Protein AF-A0A532EJ01-F1 (afdb_monomer)

Sequence (140 aa):
IESYNAGSRNIDELFKELLALSRGLNDEQERHVRERLSEEELVVFDILTRPAPELAPEERAEVKKVAKELLGKLKQLLVLEWRQKATARSQVKLAIEELLDQGLPRSYTPDLYKEKCSAVFEHFYESYGDRGASIYPTMS

Structure (mmCIF, N/CA/C/O backbone):
data_AF-A0A532EJ01-F1
#
_entry.id   AF-A0A532EJ01-F1
#
loop_
_atom_site.group_PDB
_atom_site.id
_atom_site.type_symbol
_atom_site.label_atom_id
_atom_site.label_alt_id
_atom_site.label_comp_id
_atom_site.label_asym_id
_atom_site.label_entity_id
_atom_site.label_seq_id
_atom_site.pdbx_PDB_ins_code
_atom_site.Cartn_x
_atom_site.Cartn_y
_atom_site.Cartn_z
_atom_site.occupancy
_atom_site.B_iso_or_equiv
_atom_site.auth_seq_id
_atom_site.auth_comp_id
_atom_site.auth_asym_id
_atom_site.auth_atom_id
_atom_site.pdbx_PDB_model_num
ATOM 1 N N . ILE A 1 1 ? 19.409 20.665 26.184 1.00 44.91 1 ILE A N 1
ATOM 2 C CA . ILE A 1 1 ? 18.603 20.314 24.989 1.00 44.91 1 ILE A CA 1
ATOM 3 C C . ILE A 1 1 ? 19.578 19.761 23.959 1.00 44.91 1 ILE A C 1
ATOM 5 O O . ILE A 1 1 ? 20.024 20.499 23.102 1.00 44.91 1 ILE A O 1
ATOM 9 N N . GLU A 1 2 ? 20.008 18.508 24.112 1.00 48.38 2 GLU A N 1
ATOM 10 C CA . GLU A 1 2 ? 21.038 17.918 23.223 1.00 48.38 2 GLU A CA 1
ATOM 11 C C . GLU A 1 2 ? 20.878 16.399 23.039 1.00 48.38 2 GLU A C 1
ATOM 13 O O . GLU A 1 2 ? 21.287 15.854 22.024 1.00 48.38 2 GLU A O 1
ATOM 18 N N . SER A 1 3 ? 20.175 15.713 23.947 1.00 40.53 3 SER A N 1
ATOM 19 C CA . SER A 1 3 ? 19.994 14.254 23.894 1.00 40.53 3 SER A CA 1
ATOM 20 C C . SER A 1 3 ? 18.856 13.762 22.981 1.00 40.53 3 SER A C 1
ATOM 22 O O . SER A 1 3 ? 18.739 12.558 22.778 1.00 40.53 3 SER A O 1
ATOM 24 N N . TYR A 1 4 ? 18.005 14.643 22.439 1.00 42.53 4 TYR A N 1
ATOM 25 C CA . TYR A 1 4 ? 16.828 14.224 21.653 1.00 42.53 4 TYR A CA 1
ATOM 26 C C . TYR A 1 4 ? 17.104 14.117 20.139 1.00 42.53 4 TYR A C 1
ATOM 28 O O . TYR A 1 4 ? 16.406 13.401 19.436 1.00 42.53 4 TYR A O 1
ATOM 36 N N . ASN A 1 5 ? 18.173 14.752 19.636 1.00 43.09 5 ASN A N 1
ATOM 37 C CA . ASN A 1 5 ? 18.537 14.738 18.208 1.00 43.09 5 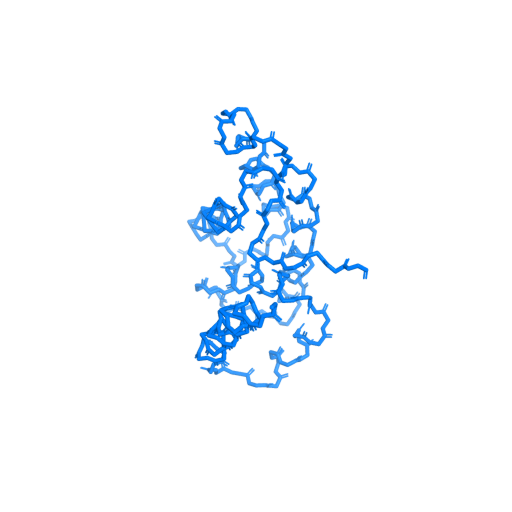ASN A CA 1
ATOM 38 C C . ASN A 1 5 ? 19.461 13.575 17.795 1.00 43.09 5 ASN A C 1
ATOM 40 O O . ASN A 1 5 ? 19.740 13.415 16.609 1.00 43.09 5 ASN A O 1
ATOM 44 N N . ALA A 1 6 ? 19.970 12.791 18.750 1.00 45.94 6 ALA A N 1
ATOM 45 C CA . ALA A 1 6 ? 20.890 11.683 18.475 1.00 45.94 6 ALA A CA 1
ATOM 46 C C . ALA A 1 6 ? 20.166 10.342 18.243 1.00 45.94 6 ALA A C 1
ATOM 48 O O . ALA A 1 6 ? 20.672 9.496 17.513 1.00 45.94 6 ALA A O 1
ATOM 49 N N . GLY A 1 7 ? 18.975 10.160 18.827 1.00 43.06 7 GLY A N 1
ATOM 50 C CA . GLY A 1 7 ? 18.198 8.921 18.702 1.00 43.06 7 GLY A CA 1
ATOM 51 C C . GLY A 1 7 ? 17.408 8.805 17.394 1.00 43.06 7 GLY A C 1
ATOM 52 O O . GLY A 1 7 ? 17.347 7.724 16.821 1.00 43.06 7 GLY A O 1
ATOM 53 N N . SER A 1 8 ? 16.845 9.909 16.887 1.00 45.62 8 SER A N 1
ATOM 54 C CA . SER A 1 8 ? 16.062 9.912 15.638 1.00 45.62 8 SER A CA 1
ATOM 55 C C . SER A 1 8 ? 16.933 9.782 14.388 1.00 45.62 8 SER A C 1
ATOM 57 O O . SER A 1 8 ? 16.593 9.030 13.482 1.00 45.62 8 SER A O 1
ATOM 59 N N . ARG A 1 9 ? 18.104 10.436 14.372 1.00 44.28 9 ARG A N 1
ATOM 60 C CA . ARG A 1 9 ? 19.070 10.341 13.263 1.00 44.28 9 ARG A CA 1
ATOM 61 C C . ARG A 1 9 ? 19.515 8.904 12.980 1.00 44.28 9 ARG A C 1
ATOM 63 O O . ARG A 1 9 ? 19.707 8.555 11.824 1.00 44.28 9 ARG A O 1
ATOM 70 N N . ASN A 1 10 ? 19.634 8.082 14.022 1.00 58.81 10 ASN A N 1
ATOM 71 C CA . ASN A 1 10 ? 20.089 6.699 13.903 1.00 58.81 10 ASN A CA 1
ATOM 72 C C . ASN A 1 10 ? 19.026 5.783 13.270 1.00 58.81 10 ASN A C 1
ATOM 74 O O . ASN A 1 10 ? 19.364 4.908 12.483 1.00 58.81 10 ASN A O 1
ATOM 78 N N . ILE A 1 11 ? 17.741 6.013 13.559 1.00 55.62 11 ILE A N 1
ATOM 79 C CA . ILE A 1 11 ? 16.644 5.194 13.019 1.00 55.62 11 ILE A CA 1
ATOM 80 C C . ILE A 1 11 ? 16.422 5.490 11.533 1.00 55.62 11 ILE A C 1
ATOM 82 O O . ILE A 1 11 ? 16.256 4.556 10.752 1.00 55.62 11 ILE A O 1
ATOM 86 N N . ASP A 1 12 ? 16.486 6.761 11.127 1.00 50.69 12 ASP A N 1
ATOM 87 C CA . ASP A 1 12 ? 16.352 7.145 9.716 1.00 50.69 12 ASP A CA 1
ATOM 88 C C . ASP A 1 12 ? 17.520 6.619 8.866 1.00 50.69 12 ASP A C 1
ATOM 90 O O . ASP A 1 12 ? 17.321 6.175 7.734 1.00 50.69 12 ASP A O 1
ATOM 94 N N . GLU A 1 13 ? 18.747 6.648 9.398 1.00 56.03 13 GLU A N 1
ATOM 95 C CA . GLU A 1 13 ? 19.918 6.063 8.733 1.00 56.03 13 GLU A CA 1
ATOM 96 C C . GLU A 1 13 ? 19.823 4.537 8.664 1.00 56.03 13 GLU A C 1
ATOM 98 O O . GLU A 1 13 ? 20.007 3.972 7.588 1.00 56.03 13 GLU A O 1
ATOM 103 N N . LEU A 1 14 ? 19.423 3.875 9.752 1.00 59.94 14 LEU A N 1
ATOM 104 C CA . LEU A 1 14 ? 19.232 2.426 9.778 1.00 59.94 14 LEU A CA 1
ATOM 105 C C . LEU A 1 14 ? 18.133 1.976 8.804 1.00 59.94 14 LEU A C 1
ATOM 107 O O . LEU A 1 14 ? 18.293 0.979 8.101 1.00 59.94 14 LEU A O 1
ATOM 111 N N . PHE A 1 15 ? 17.033 2.727 8.707 1.00 58.03 15 PHE A N 1
ATOM 112 C CA . PHE A 1 15 ? 15.971 2.468 7.736 1.00 58.03 15 PHE A CA 1
ATOM 113 C C . PHE A 1 15 ? 16.470 2.648 6.297 1.00 58.03 15 PHE A C 1
ATOM 115 O O . PHE A 1 15 ? 16.183 1.818 5.433 1.00 58.03 15 PHE A O 1
ATOM 122 N N . LYS A 1 16 ? 17.279 3.683 6.035 1.00 59.25 16 LYS A N 1
ATOM 123 C CA . LYS A 1 16 ? 17.907 3.908 4.723 1.00 59.25 16 LYS A CA 1
ATOM 124 C C . LYS A 1 16 ? 18.904 2.818 4.354 1.00 59.25 16 LYS A C 1
ATOM 126 O O . LYS A 1 16 ? 18.943 2.439 3.184 1.00 59.25 16 LYS A O 1
ATOM 131 N N . GLU A 1 17 ? 19.673 2.309 5.310 1.00 57.41 17 GLU A N 1
ATOM 132 C CA . GLU A 1 17 ? 20.618 1.206 5.118 1.00 57.41 17 GLU A CA 1
ATOM 133 C C . GLU A 1 17 ? 19.899 -0.126 4.873 1.00 57.41 17 GLU A C 1
ATOM 135 O O . GLU A 1 17 ? 20.251 -0.849 3.942 1.00 57.41 17 GLU A O 1
ATOM 140 N N . LEU A 1 18 ? 18.830 -0.413 5.622 1.00 56.00 18 LEU A N 1
ATOM 141 C CA . LEU A 1 18 ? 17.960 -1.569 5.384 1.00 56.00 18 LEU A CA 1
ATOM 142 C C . LEU A 1 18 ? 17.302 -1.499 4.001 1.00 56.00 18 LEU A C 1
ATOM 144 O O . LEU A 1 18 ? 17.294 -2.491 3.266 1.00 56.00 18 LEU A O 1
ATOM 148 N N . LEU A 1 19 ? 16.822 -0.316 3.599 1.00 53.66 19 LEU A N 1
ATOM 149 C CA . LEU A 1 19 ? 16.348 -0.103 2.235 1.00 53.66 19 LEU A CA 1
ATOM 150 C C . LEU A 1 19 ? 17.482 -0.315 1.225 1.00 53.66 19 LEU A C 1
ATOM 152 O O . LEU A 1 19 ? 17.277 -1.022 0.246 1.00 53.66 19 LEU A O 1
ATOM 156 N N . ALA A 1 20 ? 18.667 0.274 1.432 1.00 55.47 20 ALA A N 1
ATOM 157 C CA . ALA A 1 20 ? 19.840 0.138 0.555 1.00 55.47 20 ALA A CA 1
ATOM 158 C C . ALA A 1 20 ? 20.239 -1.324 0.324 1.00 55.47 20 ALA A C 1
ATOM 160 O O . ALA A 1 20 ? 20.514 -1.700 -0.813 1.00 55.47 20 ALA A O 1
ATOM 161 N N . LEU A 1 21 ? 20.190 -2.151 1.366 1.00 51.69 21 LEU A N 1
ATOM 162 C CA . LEU A 1 21 ? 20.499 -3.575 1.287 1.00 51.69 21 LEU A CA 1
ATOM 163 C C . LEU A 1 21 ? 19.441 -4.359 0.491 1.00 51.69 21 LEU A C 1
ATOM 165 O O . LEU A 1 21 ? 19.785 -5.232 -0.299 1.00 51.69 21 LEU A O 1
ATOM 169 N N . SER A 1 22 ? 18.162 -3.998 0.631 1.00 50.88 22 SER A N 1
ATOM 170 C CA . SER A 1 22 ? 17.058 -4.561 -0.164 1.00 50.88 22 SER A CA 1
ATOM 171 C C . SER A 1 22 ? 17.096 -4.117 -1.641 1.00 50.88 22 SER A C 1
ATOM 173 O O . SER A 1 22 ? 16.521 -4.766 -2.511 1.00 50.88 22 SER A O 1
ATOM 175 N N . ARG A 1 23 ? 17.777 -3.009 -1.962 1.00 54.91 23 ARG A N 1
ATOM 176 C CA . ARG A 1 23 ? 17.864 -2.400 -3.308 1.00 54.91 23 ARG A CA 1
ATOM 177 C C . ARG A 1 23 ? 18.938 -3.019 -4.222 1.00 54.91 23 ARG A C 1
ATOM 179 O O . ARG A 1 23 ? 19.101 -2.563 -5.349 1.00 54.91 23 ARG A O 1
ATOM 186 N N . GLY A 1 24 ? 19.684 -4.026 -3.768 1.00 50.47 24 GLY A N 1
ATOM 187 C CA . GLY A 1 24 ? 20.719 -4.677 -4.572 1.00 50.47 24 GLY A CA 1
ATOM 188 C C . GLY A 1 24 ? 20.151 -5.697 -5.559 1.00 50.47 24 GLY A C 1
ATOM 189 O O . GLY A 1 24 ? 20.093 -6.868 -5.200 1.00 50.47 24 GLY A O 1
ATOM 190 N N . LEU A 1 25 ? 19.746 -5.241 -6.760 1.00 44.19 25 LEU A N 1
ATOM 191 C CA . LEU A 1 25 ? 19.839 -5.901 -8.090 1.00 44.19 25 LEU A CA 1
ATOM 192 C C . LEU A 1 25 ? 18.759 -5.382 -9.079 1.00 44.19 25 LEU A C 1
ATOM 194 O O . LEU A 1 25 ? 17.711 -6.006 -9.225 1.00 44.19 25 LEU A O 1
ATOM 198 N N . ASN A 1 26 ? 19.027 -4.247 -9.753 1.00 50.50 26 ASN A N 1
ATOM 199 C CA . ASN A 1 26 ? 18.704 -3.910 -11.168 1.00 50.50 26 ASN A CA 1
ATOM 200 C C . ASN A 1 26 ? 18.725 -2.379 -11.387 1.00 50.50 26 ASN A C 1
ATOM 202 O O . ASN A 1 26 ? 17.692 -1.711 -11.438 1.00 50.50 26 ASN A O 1
ATOM 206 N N . ASP A 1 27 ? 19.924 -1.812 -11.528 1.00 55.09 27 ASP A N 1
ATOM 207 C CA . ASP A 1 27 ? 20.167 -0.381 -11.296 1.00 55.09 27 ASP A CA 1
ATOM 208 C C . ASP A 1 27 ? 19.643 0.603 -12.358 1.00 55.09 27 ASP A C 1
ATOM 210 O O . ASP A 1 27 ? 19.427 1.769 -12.032 1.00 55.09 27 ASP A O 1
ATOM 214 N N . GLU A 1 28 ? 19.386 0.201 -13.604 1.00 50.06 28 GLU A N 1
ATOM 215 C CA . GLU A 1 28 ? 19.031 1.180 -14.652 1.00 50.06 28 GLU A CA 1
ATOM 216 C C . GLU A 1 28 ? 17.510 1.395 -14.775 1.00 50.06 28 GLU A C 1
ATOM 218 O O . GLU A 1 28 ? 17.016 2.524 -14.762 1.00 50.06 28 GLU A O 1
ATOM 223 N N . GLN A 1 29 ? 16.731 0.307 -14.804 1.00 50.81 29 GLN A N 1
ATOM 224 C CA . GLN A 1 29 ? 15.264 0.372 -14.871 1.00 50.81 29 GLN A CA 1
ATOM 225 C C . GLN A 1 29 ? 14.634 0.765 -13.527 1.00 50.81 29 GLN A C 1
ATOM 227 O O . GLN A 1 29 ? 13.582 1.408 -13.495 1.00 50.81 29 GLN A O 1
ATOM 232 N N . GLU A 1 30 ? 15.266 0.414 -12.404 1.00 57.47 30 GLU A N 1
ATOM 233 C CA . GLU A 1 30 ? 14.753 0.753 -11.077 1.00 57.47 30 GLU A CA 1
ATOM 234 C C . GLU A 1 30 ? 15.026 2.221 -10.711 1.00 57.47 30 GLU A C 1
ATOM 236 O O . GLU A 1 30 ? 14.181 2.867 -10.086 1.00 57.47 30 GLU A O 1
ATOM 241 N N . ARG A 1 31 ? 16.138 2.808 -11.181 1.00 61.09 31 ARG A N 1
ATOM 242 C CA . ARG A 1 31 ? 16.476 4.219 -10.931 1.00 61.09 31 ARG A CA 1
ATOM 243 C C . ARG A 1 31 ? 15.428 5.185 -11.501 1.00 61.09 31 ARG A C 1
ATOM 245 O O . ARG A 1 31 ? 14.949 6.046 -10.765 1.00 61.09 31 ARG A O 1
ATOM 252 N N . HIS A 1 32 ? 14.976 4.990 -12.742 1.00 60.44 32 HIS A N 1
ATOM 253 C CA . HIS A 1 32 ? 13.908 5.812 -13.339 1.00 60.44 32 HIS A CA 1
ATOM 254 C C . HIS A 1 32 ? 12.565 5.709 -12.598 1.00 60.44 32 HIS A C 1
ATOM 256 O O . HIS A 1 32 ? 11.785 6.667 -12.536 1.00 60.44 32 HIS A O 1
ATOM 262 N N . VAL A 1 33 ? 12.263 4.541 -12.022 1.00 60.28 33 VAL A N 1
ATOM 263 C CA . VAL A 1 33 ? 11.054 4.368 -11.211 1.00 60.28 33 VAL A CA 1
ATOM 264 C C . VAL A 1 33 ? 11.169 5.186 -9.923 1.00 60.28 33 VAL A C 1
ATOM 266 O O . VAL A 1 33 ? 10.228 5.915 -9.585 1.00 60.28 33 VAL A O 1
ATOM 269 N N . ARG A 1 34 ? 12.341 5.149 -9.284 1.00 62.22 34 ARG A N 1
ATOM 270 C CA . ARG A 1 34 ? 12.631 5.787 -7.994 1.00 62.22 34 ARG A CA 1
ATOM 271 C C . ARG A 1 34 ? 12.670 7.311 -8.038 1.00 62.22 34 ARG A C 1
ATOM 273 O O . ARG A 1 34 ? 12.204 7.937 -7.098 1.00 62.22 34 ARG A O 1
ATOM 280 N N . GLU A 1 35 ? 13.099 7.916 -9.143 1.00 65.31 35 GLU A N 1
ATOM 281 C CA . GLU A 1 35 ? 13.159 9.384 -9.290 1.00 65.31 35 GLU A CA 1
ATOM 282 C C . GLU A 1 35 ? 11.807 10.107 -9.154 1.00 65.31 35 GLU A C 1
ATOM 284 O O . GLU A 1 35 ? 11.776 11.317 -8.948 1.00 65.31 35 GLU A O 1
ATOM 289 N N . ARG A 1 36 ? 10.674 9.401 -9.287 1.00 76.00 36 ARG A N 1
ATOM 290 C CA . ARG A 1 36 ? 9.332 10.015 -9.237 1.00 76.00 36 ARG A CA 1
ATOM 291 C C . ARG A 1 36 ? 8.421 9.449 -8.151 1.00 76.00 36 ARG A C 1
ATOM 293 O O . ARG A 1 36 ? 7.205 9.611 -8.279 1.00 76.00 36 ARG A O 1
ATOM 300 N 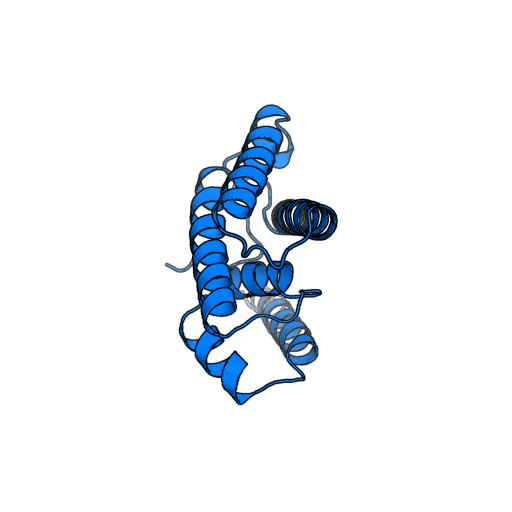N . LEU A 1 37 ? 8.967 8.743 -7.166 1.00 83.12 37 LEU A N 1
ATOM 301 C CA . LEU A 1 37 ? 8.212 8.218 -6.028 1.00 83.12 37 LEU A CA 1
ATOM 302 C C . LEU A 1 37 ? 8.769 8.800 -4.729 1.00 83.12 37 LEU A C 1
ATOM 304 O O . LEU A 1 37 ? 9.985 8.932 -4.588 1.00 83.12 37 LEU A O 1
ATOM 308 N N . SER A 1 38 ? 7.889 9.134 -3.786 1.00 86.81 38 SER A N 1
ATOM 309 C CA . SER A 1 38 ? 8.310 9.398 -2.407 1.00 86.81 38 SER A CA 1
ATOM 310 C C . SER A 1 38 ? 8.844 8.115 -1.754 1.00 86.81 38 SER A C 1
ATOM 312 O O . SER A 1 38 ? 8.612 7.012 -2.251 1.00 86.81 38 SER A O 1
ATOM 314 N N . GLU A 1 39 ? 9.552 8.231 -0.627 1.00 84.06 39 GLU A N 1
ATOM 315 C CA . GLU A 1 39 ? 10.030 7.048 0.112 1.00 84.06 39 GLU A CA 1
ATOM 316 C C . GLU A 1 39 ? 8.876 6.124 0.528 1.00 84.06 39 GLU A C 1
ATOM 318 O O . GLU A 1 39 ? 8.992 4.905 0.470 1.00 84.06 39 GLU A O 1
ATOM 323 N N . GLU A 1 40 ? 7.735 6.707 0.877 1.00 87.12 40 GLU A N 1
ATOM 324 C CA . GLU A 1 40 ? 6.527 5.996 1.286 1.00 87.12 40 GLU A CA 1
ATOM 325 C C . GLU A 1 40 ? 5.848 5.296 0.096 1.00 87.12 40 GLU A C 1
ATOM 327 O O . GLU A 1 40 ? 5.471 4.128 0.178 1.00 87.12 40 GLU A O 1
ATOM 332 N N . GLU A 1 41 ? 5.760 5.982 -1.049 1.00 90.44 41 GLU A N 1
ATOM 333 C CA . GLU A 1 41 ? 5.258 5.400 -2.300 1.00 90.44 41 GLU A CA 1
ATOM 334 C C . GLU A 1 41 ? 6.170 4.267 -2.793 1.00 90.44 41 GLU A C 1
ATOM 336 O O . GLU A 1 41 ? 5.685 3.283 -3.351 1.00 90.44 41 GLU A O 1
ATOM 341 N N . LEU A 1 42 ? 7.484 4.386 -2.573 1.00 88.38 42 LEU A N 1
ATOM 342 C CA . LEU A 1 42 ? 8.453 3.341 -2.893 1.00 88.38 42 LEU A CA 1
ATOM 343 C C . LEU A 1 42 ? 8.241 2.082 -2.068 1.00 88.38 42 LEU A C 1
ATOM 345 O O . LEU A 1 42 ? 8.287 0.996 -2.631 1.00 88.38 42 LEU A O 1
ATOM 349 N N . VAL A 1 43 ? 7.962 2.209 -0.771 1.00 88.75 43 VAL A N 1
ATOM 350 C CA . VAL A 1 43 ? 7.692 1.037 0.071 1.00 88.75 43 VAL A CA 1
ATOM 351 C C . VAL A 1 43 ? 6.436 0.306 -0.399 1.00 88.75 43 VAL A C 1
ATOM 353 O O . VAL A 1 43 ? 6.462 -0.915 -0.542 1.00 88.75 43 VAL A O 1
ATOM 356 N N . VAL A 1 44 ? 5.360 1.033 -0.721 1.00 92.69 44 VAL A N 1
ATOM 357 C CA . VAL A 1 44 ? 4.149 0.415 -1.288 1.00 92.69 44 VAL A CA 1
ATOM 358 C C . VAL A 1 44 ? 4.462 -0.272 -2.620 1.00 92.69 44 VAL A C 1
ATOM 360 O O . VAL A 1 44 ? 4.065 -1.415 -2.832 1.00 92.69 44 VAL A O 1
ATOM 363 N N . PHE A 1 45 ? 5.213 0.386 -3.505 1.00 92.31 45 PHE A N 1
ATOM 364 C CA . PHE A 1 45 ? 5.634 -0.201 -4.776 1.00 92.31 45 PHE A CA 1
ATOM 365 C C . PHE A 1 45 ? 6.479 -1.473 -4.586 1.00 92.31 45 PHE A C 1
ATOM 367 O O . PHE A 1 45 ? 6.260 -2.467 -5.280 1.00 92.31 45 PHE A O 1
ATOM 374 N N . ASP A 1 46 ? 7.405 -1.480 -3.629 1.00 89.50 46 ASP A N 1
ATOM 375 C CA . ASP A 1 46 ? 8.252 -2.633 -3.326 1.00 89.50 46 ASP A CA 1
ATOM 376 C C . ASP A 1 46 ? 7.426 -3.803 -2.776 1.00 89.50 46 ASP A C 1
ATOM 378 O O . ASP A 1 46 ? 7.610 -4.933 -3.223 1.00 89.50 46 ASP A O 1
ATOM 382 N N . ILE A 1 47 ? 6.453 -3.549 -1.890 1.00 92.50 47 ILE A N 1
ATOM 383 C CA . ILE A 1 47 ? 5.514 -4.580 -1.408 1.00 92.50 47 ILE A CA 1
ATOM 384 C C . ILE A 1 47 ? 4.787 -5.235 -2.588 1.00 92.50 47 ILE A C 1
ATOM 386 O O . ILE A 1 47 ? 4.703 -6.464 -2.677 1.00 92.50 47 ILE A O 1
ATOM 390 N N . LEU A 1 48 ? 4.293 -4.422 -3.526 1.00 93.25 48 LEU A N 1
ATOM 391 C CA . LEU A 1 48 ? 3.581 -4.910 -4.706 1.00 93.25 48 LEU A CA 1
ATOM 392 C C . LEU A 1 48 ? 4.500 -5.645 -5.687 1.00 93.25 48 LEU A C 1
ATOM 394 O O . LEU A 1 48 ? 4.028 -6.531 -6.395 1.00 93.25 48 LEU A O 1
ATOM 398 N N . THR A 1 49 ? 5.795 -5.331 -5.724 1.00 90.44 49 THR A N 1
ATOM 399 C CA . THR A 1 49 ? 6.738 -5.893 -6.704 1.00 90.44 49 THR A CA 1
ATOM 400 C C . THR A 1 49 ? 7.673 -6.974 -6.148 1.00 90.44 49 THR A C 1
ATOM 402 O O . THR A 1 49 ? 8.467 -7.537 -6.901 1.00 90.44 49 THR A O 1
ATOM 405 N N . ARG A 1 50 ? 7.600 -7.301 -4.849 1.00 87.88 50 ARG A N 1
ATOM 406 C CA . ARG A 1 50 ? 8.514 -8.260 -4.204 1.00 87.88 50 ARG A CA 1
ATOM 407 C C . ARG A 1 50 ? 7.766 -9.228 -3.273 1.00 87.88 50 ARG A C 1
ATOM 409 O O . ARG A 1 50 ? 7.203 -8.783 -2.276 1.00 87.88 50 ARG A O 1
ATOM 416 N N . PRO A 1 51 ? 7.714 -10.538 -3.587 1.00 82.94 51 PRO A N 1
ATOM 417 C CA . PRO A 1 51 ? 7.961 -11.115 -4.915 1.00 82.94 51 PRO A CA 1
ATOM 418 C C . PRO A 1 51 ? 6.892 -10.648 -5.920 1.00 82.94 51 PRO A C 1
ATOM 420 O O . PRO A 1 51 ? 5.765 -10.358 -5.524 1.00 82.94 51 PRO A O 1
ATOM 423 N N . ALA A 1 52 ? 7.216 -10.583 -7.209 1.00 74.62 52 ALA A N 1
ATOM 424 C CA . ALA A 1 52 ? 6.247 -10.317 -8.274 1.00 74.62 52 ALA A CA 1
ATOM 425 C C . ALA A 1 52 ? 6.503 -11.208 -9.489 1.00 74.62 52 ALA A C 1
ATOM 427 O O . ALA A 1 52 ? 7.610 -11.740 -9.620 1.00 74.62 52 ALA A O 1
ATOM 428 N N . PRO A 1 53 ? 5.500 -11.378 -10.371 1.00 80.06 53 PRO A N 1
ATOM 429 C CA . PRO A 1 53 ? 5.726 -11.933 -11.698 1.00 80.06 53 PRO A CA 1
ATOM 430 C C . PRO A 1 53 ? 6.753 -11.092 -12.465 1.00 80.06 53 PRO A C 1
ATOM 432 O O . PRO A 1 53 ? 7.060 -9.954 -12.101 1.00 80.06 53 PRO A O 1
ATOM 435 N N . GLU A 1 54 ? 7.256 -11.638 -13.568 1.00 83.81 54 GLU A N 1
ATOM 436 C CA . GLU A 1 54 ? 7.935 -10.807 -14.558 1.00 83.81 54 GLU A CA 1
ATOM 437 C C . GLU A 1 54 ? 6.950 -9.752 -15.075 1.00 83.81 54 GLU A C 1
ATOM 439 O O . GLU A 1 54 ? 5.856 -10.089 -15.522 1.00 83.81 54 GLU A O 1
ATOM 444 N N . LEU A 1 55 ? 7.335 -8.479 -14.968 1.00 83.81 55 LEU A N 1
ATOM 445 C CA . LEU A 1 55 ? 6.521 -7.343 -15.394 1.00 83.81 55 LEU A CA 1
ATOM 446 C C . LEU A 1 55 ? 7.155 -6.690 -16.615 1.00 83.81 55 LEU A C 1
ATOM 448 O O . LEU A 1 55 ? 8.334 -6.318 -16.586 1.00 83.81 55 LEU A O 1
ATOM 452 N N . ALA A 1 56 ? 6.352 -6.473 -17.652 1.00 88.06 56 ALA A N 1
ATOM 453 C CA . ALA A 1 56 ? 6.730 -5.591 -18.745 1.00 88.06 56 ALA A CA 1
ATOM 454 C C . ALA A 1 56 ? 6.901 -4.137 -18.241 1.00 88.06 56 ALA A C 1
ATOM 456 O O . ALA A 1 56 ? 6.336 -3.760 -17.205 1.00 88.06 56 ALA A O 1
ATOM 457 N N . PRO A 1 57 ? 7.656 -3.278 -18.951 1.00 85.56 57 PRO A N 1
ATOM 458 C CA . PRO A 1 57 ? 7.816 -1.872 -18.575 1.00 85.56 57 PRO A CA 1
ATOM 459 C C . PRO A 1 57 ? 6.486 -1.126 -18.369 1.00 85.56 57 PRO A C 1
ATOM 461 O O . PRO A 1 57 ? 6.376 -0.303 -17.458 1.00 85.56 57 PRO A O 1
ATOM 464 N N . GLU A 1 58 ? 5.473 -1.435 -19.178 1.00 86.94 58 GLU A N 1
ATOM 465 C CA . GLU A 1 58 ? 4.131 -0.855 -19.106 1.00 86.94 58 GLU A CA 1
ATOM 466 C C . GLU A 1 58 ? 3.395 -1.310 -17.841 1.00 86.94 58 GLU A C 1
ATOM 468 O O . GLU A 1 58 ? 2.907 -0.475 -17.082 1.00 86.94 58 GLU A O 1
ATOM 473 N N . GLU A 1 59 ? 3.409 -2.613 -17.548 1.00 90.12 59 GLU A N 1
ATOM 474 C CA . GLU A 1 59 ? 2.827 -3.182 -16.324 1.00 90.12 59 GLU A CA 1
ATOM 475 C C . GLU A 1 59 ? 3.505 -2.608 -15.071 1.00 90.12 59 GLU A C 1
ATOM 477 O O . GLU A 1 59 ? 2.859 -2.274 -14.079 1.00 90.12 59 GLU A O 1
ATOM 482 N N . ARG A 1 60 ? 4.826 -2.401 -15.115 1.00 88.75 60 ARG A N 1
ATOM 483 C CA . ARG A 1 60 ? 5.564 -1.760 -14.020 1.00 88.75 60 ARG A CA 1
ATOM 484 C C . ARG A 1 60 ? 5.135 -0.304 -13.812 1.00 88.75 60 ARG A C 1
ATOM 486 O O . ARG A 1 60 ? 5.088 0.168 -12.673 1.00 88.75 60 ARG A O 1
ATOM 493 N N . ALA A 1 61 ? 4.820 0.418 -14.888 1.00 88.81 61 ALA A N 1
ATOM 494 C CA . ALA A 1 61 ? 4.281 1.773 -14.808 1.00 88.81 61 ALA A CA 1
ATOM 495 C C . ALA A 1 61 ? 2.849 1.796 -14.242 1.00 88.81 61 ALA A C 1
ATOM 497 O O . ALA A 1 61 ? 2.512 2.717 -13.493 1.00 88.81 61 ALA A O 1
ATOM 498 N N . GLU A 1 62 ? 2.036 0.778 -14.529 1.00 92.06 62 GLU A N 1
ATOM 499 C CA . GLU A 1 62 ? 0.712 0.593 -13.921 1.00 92.06 62 GLU A CA 1
ATOM 500 C C . GLU A 1 62 ? 0.829 0.360 -12.412 1.00 92.06 62 GLU A C 1
ATOM 502 O O . GLU A 1 62 ? 0.260 1.125 -11.633 1.00 92.06 62 GLU A O 1
ATOM 507 N N . VAL A 1 63 ? 1.672 -0.584 -11.974 1.00 92.81 63 VAL A N 1
ATOM 508 C CA . VAL A 1 63 ? 1.910 -0.848 -10.540 1.00 92.81 63 VAL A CA 1
ATOM 509 C C . VAL A 1 63 ? 2.415 0.406 -9.816 1.00 92.81 63 VAL A C 1
ATOM 511 O O . VAL A 1 63 ? 2.023 0.688 -8.682 1.00 92.81 63 VAL A O 1
ATOM 514 N N . LYS A 1 64 ? 3.233 1.227 -10.484 1.00 91.44 64 LYS A N 1
ATOM 515 C CA . LYS A 1 64 ? 3.673 2.524 -9.954 1.00 91.44 64 LYS A CA 1
ATOM 516 C C . LYS A 1 64 ? 2.508 3.483 -9.714 1.00 91.44 64 LYS A C 1
ATOM 518 O O . LYS A 1 64 ? 2.485 4.165 -8.692 1.00 91.44 64 LYS A O 1
ATOM 523 N N . LYS A 1 65 ? 1.568 3.576 -10.655 1.00 93.88 65 LYS A N 1
ATOM 524 C CA . LYS A 1 65 ? 0.374 4.418 -10.513 1.00 93.88 65 LYS A CA 1
ATOM 525 C C . LYS A 1 65 ? -0.490 3.930 -9.348 1.00 93.88 65 LYS A C 1
ATOM 527 O O . LYS A 1 65 ? -0.867 4.741 -8.505 1.00 93.88 65 LYS A O 1
ATOM 532 N N . VAL A 1 66 ? -0.699 2.616 -9.257 1.00 95.94 66 VAL A N 1
ATOM 533 C CA . VAL A 1 66 ? -1.444 1.978 -8.162 1.00 95.94 66 VAL A CA 1
ATOM 534 C C . VAL A 1 66 ? -0.830 2.302 -6.806 1.00 95.94 66 VAL A C 1
ATOM 536 O O . VAL A 1 66 ? -1.553 2.709 -5.905 1.00 95.94 66 VAL A O 1
ATOM 539 N N . ALA A 1 67 ? 0.494 2.205 -6.659 1.00 94.12 67 ALA A N 1
ATOM 540 C CA . ALA A 1 67 ? 1.167 2.508 -5.395 1.00 94.12 67 ALA A CA 1
ATOM 541 C C . ALA A 1 67 ? 0.877 3.938 -4.895 1.00 94.12 67 ALA A C 1
ATOM 543 O O . ALA A 1 67 ? 0.617 4.143 -3.708 1.00 94.12 67 ALA A O 1
ATOM 544 N N . LYS A 1 68 ? 0.858 4.922 -5.805 1.00 94.75 68 LYS A N 1
ATOM 545 C CA . LYS A 1 68 ? 0.542 6.323 -5.480 1.00 94.75 68 LYS A CA 1
ATOM 546 C C . LYS A 1 68 ? -0.912 6.515 -5.070 1.00 94.75 68 LYS A C 1
ATOM 548 O O . LYS A 1 68 ? -1.198 7.149 -4.054 1.00 94.75 68 LYS A O 1
ATOM 553 N N . GLU A 1 69 ? -1.829 5.981 -5.872 1.00 97.12 69 GLU A N 1
ATOM 554 C CA . GLU A 1 69 ? -3.270 6.098 -5.635 1.00 97.12 69 GLU A CA 1
ATOM 555 C C . GLU A 1 69 ? -3.667 5.410 -4.328 1.00 97.12 69 GLU A C 1
ATOM 557 O O . GLU A 1 69 ? -4.408 5.979 -3.523 1.00 97.12 69 GLU A O 1
ATOM 562 N N . LEU A 1 70 ? -3.092 4.233 -4.074 1.00 96.94 70 LEU A N 1
ATOM 563 C CA . LEU A 1 70 ? -3.294 3.466 -2.857 1.00 96.94 70 LEU A CA 1
ATOM 564 C C . LEU A 1 70 ? -2.816 4.229 -1.626 1.00 96.94 70 LEU A C 1
ATOM 566 O O . LEU A 1 70 ? -3.598 4.422 -0.699 1.00 96.94 70 LEU A O 1
ATOM 570 N N . LEU A 1 71 ? -1.581 4.737 -1.622 1.00 94.94 71 LEU A N 1
ATOM 571 C CA . LEU A 1 71 ? -1.076 5.524 -0.496 1.00 94.94 71 LEU A CA 1
ATOM 572 C C . LEU A 1 71 ? -1.963 6.747 -0.213 1.00 94.94 71 LEU A C 1
ATOM 574 O O . LEU A 1 71 ? -2.338 6.991 0.937 1.00 94.94 71 LEU A O 1
ATOM 578 N N . GLY A 1 72 ? -2.337 7.494 -1.257 1.00 95.06 72 GLY A N 1
ATOM 579 C CA . GLY A 1 72 ? -3.211 8.659 -1.130 1.00 95.06 72 GLY A CA 1
ATOM 580 C C . GLY A 1 72 ? -4.575 8.305 -0.533 1.00 95.06 72 GLY A C 1
ATOM 581 O O . GLY A 1 72 ? -5.051 8.990 0.374 1.00 95.06 72 GLY A O 1
ATOM 582 N N . LYS A 1 73 ? -5.182 7.204 -0.992 1.00 95.69 73 LYS A N 1
ATOM 583 C CA . LYS A 1 73 ? -6.464 6.713 -0.478 1.00 95.69 73 LYS A CA 1
ATOM 584 C C . LYS A 1 73 ? -6.360 6.257 0.974 1.00 95.69 73 LYS A C 1
ATOM 586 O O . LYS A 1 73 ? -7.207 6.626 1.787 1.00 95.69 73 LYS A O 1
ATOM 591 N N . LEU A 1 74 ? -5.333 5.482 1.316 1.00 95.00 74 LEU A N 1
ATOM 592 C CA . LEU A 1 74 ? -5.177 4.937 2.662 1.00 95.00 74 LEU A CA 1
ATOM 593 C C . LEU A 1 74 ? -4.925 6.045 3.683 1.00 95.00 74 LEU A C 1
ATOM 595 O O . LEU A 1 74 ? -5.565 6.042 4.728 1.00 95.00 74 LEU A O 1
ATOM 599 N N . LYS A 1 75 ? -4.132 7.072 3.362 1.00 91.88 75 LYS A N 1
ATOM 600 C CA . LYS A 1 75 ? -3.942 8.228 4.258 1.00 91.88 75 LYS A CA 1
ATOM 601 C C . LYS A 1 75 ? -5.241 8.935 4.660 1.00 91.88 75 LYS A C 1
ATOM 603 O O . LYS A 1 75 ? -5.313 9.481 5.755 1.00 91.88 75 LYS A O 1
ATOM 608 N N . GLN A 1 76 ? -6.276 8.900 3.820 1.00 92.69 76 GLN A N 1
ATOM 609 C CA . GLN A 1 76 ? -7.597 9.445 4.162 1.00 92.69 76 GLN A CA 1
ATOM 610 C C . GLN A 1 76 ? -8.385 8.552 5.132 1.00 92.69 76 GLN A C 1
ATOM 612 O O . GLN A 1 76 ? -9.276 9.038 5.823 1.00 92.69 76 GLN A O 1
ATOM 617 N N . LEU A 1 77 ? -8.083 7.251 5.169 1.00 92.06 77 LEU A N 1
ATOM 618 C CA . LEU A 1 77 ? -8.759 6.253 6.003 1.00 92.06 77 LEU A CA 1
ATOM 619 C C . LEU A 1 77 ? -8.047 6.014 7.343 1.00 92.06 77 LEU A C 1
ATOM 621 O O . LEU A 1 77 ? -8.693 5.630 8.317 1.00 92.06 77 LEU A O 1
ATOM 625 N N . LEU A 1 78 ? -6.739 6.272 7.416 1.00 90.00 78 LEU A N 1
ATOM 626 C CA . LEU A 1 78 ? -5.885 6.085 8.599 1.00 90.00 78 LEU A CA 1
ATOM 627 C C . LEU A 1 78 ? -6.063 7.221 9.631 1.00 90.00 78 LEU A C 1
ATOM 629 O O . LEU A 1 78 ? -5.102 7.812 10.122 1.00 90.00 78 LEU A O 1
ATOM 633 N N . VAL A 1 79 ? -7.3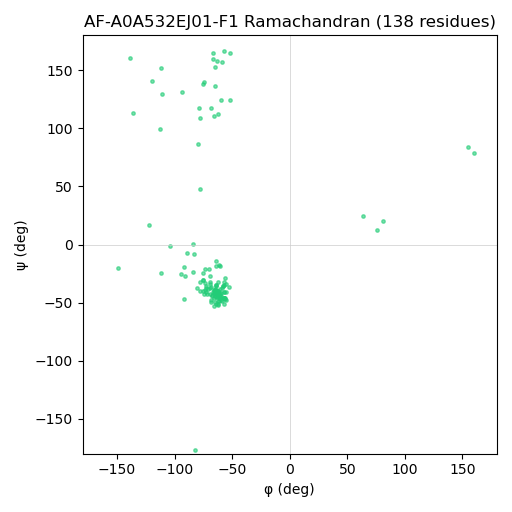18 7.552 9.942 1.00 84.12 79 VAL A N 1
ATOM 634 C CA . VAL A 1 79 ? -7.710 8.602 10.895 1.00 84.12 79 VAL A CA 1
ATOM 635 C C . VAL A 1 79 ? -7.679 8.100 12.351 1.00 84.12 79 VAL A C 1
ATOM 637 O O . VAL A 1 79 ? -7.284 6.970 12.640 1.00 84.12 79 VAL A O 1
ATOM 640 N N . LEU A 1 80 ? -8.076 8.951 13.306 1.00 75.75 80 LEU A N 1
ATOM 641 C CA . LEU A 1 80 ? -8.014 8.661 14.743 1.00 75.75 80 LEU A CA 1
ATOM 642 C C . LEU A 1 80 ? -8.677 7.313 15.105 1.00 75.75 80 LEU A C 1
ATOM 644 O O . LEU A 1 80 ? -9.860 7.088 14.845 1.00 75.75 80 LEU A O 1
ATOM 648 N N . GLU A 1 81 ? -7.902 6.455 15.771 1.00 82.31 81 GLU A N 1
ATOM 649 C CA . GLU A 1 81 ? -8.281 5.116 16.250 1.00 82.31 81 GLU A CA 1
ATOM 650 C C . GLU A 1 81 ? -8.633 4.080 15.166 1.00 82.31 81 GLU A C 1
ATOM 652 O O . GLU A 1 81 ? -9.372 3.119 15.422 1.00 82.31 81 GLU A O 1
ATOM 657 N N . TRP A 1 82 ? -8.118 4.245 13.943 1.00 90.56 82 TRP A N 1
ATOM 658 C CA . TRP A 1 82 ? -8.423 3.324 12.845 1.00 90.56 82 TRP A CA 1
ATOM 659 C C . TRP A 1 82 ? -8.060 1.862 13.168 1.00 90.56 82 TRP A C 1
ATOM 661 O O . TRP A 1 82 ? -8.786 0.959 12.755 1.00 90.56 82 TRP A O 1
ATOM 671 N N . ARG A 1 83 ? -7.004 1.611 13.962 1.00 90.94 83 ARG A N 1
ATOM 672 C CA . ARG A 1 83 ? -6.585 0.252 14.360 1.00 90.94 83 ARG A CA 1
ATOM 673 C C . ARG A 1 83 ? -7.508 -0.380 15.395 1.00 90.94 83 ARG A C 1
ATOM 675 O O . ARG A 1 83 ? -7.738 -1.587 15.348 1.00 90.94 83 ARG A O 1
ATOM 682 N N . GLN A 1 84 ? -8.089 0.409 16.300 1.00 90.25 84 GLN A N 1
ATOM 683 C CA . GLN A 1 84 ? -9.005 -0.117 17.319 1.00 90.25 84 GLN A CA 1
ATOM 684 C C . GLN A 1 84 ? -10.375 -0.448 16.716 1.00 90.25 84 GLN A C 1
ATOM 686 O O . GLN A 1 84 ? -10.979 -1.478 17.031 1.00 90.25 84 GLN A O 1
ATOM 691 N N . LYS A 1 85 ? -10.875 0.403 15.814 1.00 92.62 85 LYS A N 1
ATOM 692 C CA . LYS A 1 85 ? -12.230 0.279 15.263 1.00 92.62 85 LYS A CA 1
ATOM 693 C C . LYS A 1 85 ? -12.283 -0.794 14.177 1.00 92.62 85 LYS A C 1
ATOM 695 O O . LYS A 1 85 ? -11.655 -0.681 13.130 1.00 92.62 85 LYS A O 1
ATOM 700 N N . ALA A 1 86 ? -13.071 -1.848 14.404 1.00 94.00 86 ALA A N 1
ATOM 701 C CA . ALA A 1 86 ? -13.248 -2.935 13.434 1.00 94.00 86 ALA A CA 1
ATOM 702 C C . ALA A 1 86 ? -13.789 -2.441 12.078 1.00 94.00 86 ALA A C 1
ATOM 704 O O . ALA A 1 86 ? -13.354 -2.912 11.028 1.00 94.00 86 ALA A O 1
ATOM 705 N N . THR A 1 87 ? -14.688 -1.454 12.094 1.00 94.06 87 THR A N 1
ATOM 706 C CA . THR A 1 87 ? -15.242 -0.829 10.884 1.00 94.06 87 THR A CA 1
ATOM 707 C C . THR A 1 87 ? -14.181 -0.076 10.085 1.00 94.06 87 THR A C 1
ATOM 709 O O . THR A 1 87 ? -14.098 -0.267 8.877 1.00 94.06 87 THR A 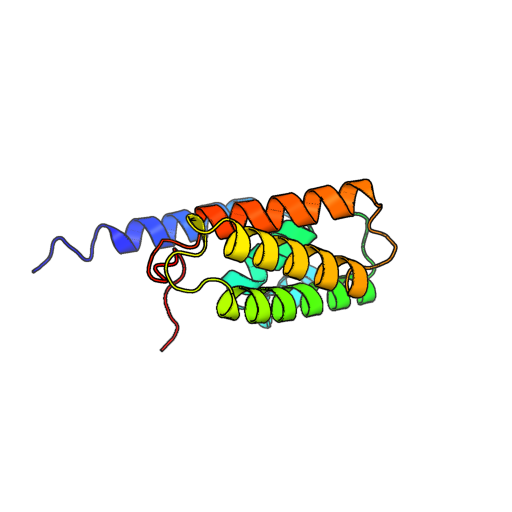O 1
ATOM 712 N N . ALA A 1 88 ? -13.320 0.702 10.747 1.00 93.56 88 ALA A N 1
ATOM 713 C CA . ALA A 1 88 ? -12.227 1.422 10.093 1.00 93.56 88 ALA A CA 1
ATOM 714 C C . ALA A 1 88 ? -11.201 0.456 9.477 1.00 93.56 88 ALA A C 1
ATOM 716 O O . ALA A 1 88 ? -10.861 0.587 8.304 1.00 93.56 88 ALA A O 1
ATOM 717 N N . ARG A 1 89 ? -10.790 -0.592 10.209 1.00 95.50 89 ARG A N 1
ATOM 718 C CA . ARG A 1 89 ? -9.936 -1.659 9.649 1.00 95.50 89 ARG A CA 1
ATOM 719 C C . ARG A 1 89 ? -10.561 -2.328 8.426 1.00 95.50 89 ARG A C 1
ATOM 721 O O . ARG A 1 89 ? -9.854 -2.612 7.466 1.00 95.50 89 ARG A O 1
ATOM 728 N N . SER A 1 90 ? -11.870 -2.573 8.454 1.00 96.12 90 SER A N 1
ATOM 729 C CA . SER A 1 90 ? -12.583 -3.179 7.322 1.00 96.12 90 SER A CA 1
ATOM 730 C C . SER A 1 90 ? -12.600 -2.253 6.104 1.00 96.12 90 SER A C 1
ATOM 732 O O . SER A 1 90 ? -12.361 -2.714 4.997 1.00 96.12 90 SER A O 1
ATOM 734 N N . GLN A 1 91 ? -12.801 -0.945 6.300 1.00 96.44 91 GLN A N 1
ATOM 735 C CA . GLN A 1 91 ? -12.727 0.051 5.223 1.00 96.44 91 GLN A CA 1
ATOM 736 C C . GLN A 1 91 ? -11.335 0.129 4.592 1.00 96.44 91 GLN A C 1
ATOM 738 O O . GLN A 1 91 ? -11.226 0.226 3.375 1.00 96.44 91 GLN A O 1
ATOM 743 N N . VAL A 1 92 ? -10.276 0.052 5.403 1.00 96.62 92 VAL A N 1
ATOM 744 C CA . VAL A 1 92 ? -8.891 -0.002 4.909 1.00 96.62 92 VAL A CA 1
ATOM 745 C C . VAL A 1 92 ? -8.676 -1.255 4.058 1.00 96.62 92 VAL A C 1
ATOM 747 O O . VAL A 1 92 ? -8.181 -1.138 2.943 1.00 96.62 92 VAL A O 1
ATOM 750 N N . LYS A 1 93 ? -9.093 -2.436 4.537 1.00 97.75 93 LYS A N 1
ATOM 751 C CA . LYS A 1 93 ? -8.980 -3.691 3.772 1.00 97.75 93 LYS A CA 1
ATOM 752 C C . LYS A 1 93 ? -9.722 -3.628 2.441 1.00 97.75 93 LYS A C 1
ATOM 754 O O . LYS A 1 93 ? -9.121 -3.918 1.416 1.00 97.75 93 LYS A O 1
ATOM 759 N N . LEU A 1 94 ? -10.976 -3.176 2.457 1.00 98.12 94 LEU A N 1
ATOM 760 C CA . LEU A 1 94 ? -11.782 -3.032 1.244 1.00 98.12 94 LEU A CA 1
ATOM 761 C C . LEU A 1 94 ? -11.139 -2.063 0.250 1.00 98.12 94 LEU A C 1
ATOM 763 O O . LEU A 1 94 ? -11.061 -2.372 -0.928 1.00 98.12 94 LEU A O 1
ATOM 767 N N . ALA A 1 95 ? -10.616 -0.926 0.716 1.00 98.00 95 ALA A N 1
ATOM 768 C CA . ALA A 1 95 ? -9.947 0.029 -0.165 1.00 98.00 95 ALA A CA 1
ATOM 769 C C . ALA A 1 95 ? -8.671 -0.543 -0.804 1.00 98.00 95 ALA A C 1
ATOM 771 O O . ALA A 1 95 ? -8.372 -0.211 -1.949 1.00 98.00 95 ALA A O 1
ATOM 772 N N . ILE A 1 96 ? -7.923 -1.384 -0.077 1.00 98.19 96 ILE A N 1
ATOM 773 C CA . ILE A 1 96 ? -6.766 -2.104 -0.626 1.00 98.19 96 ILE A CA 1
ATOM 774 C C . ILE A 1 96 ? -7.233 -3.090 -1.695 1.00 98.19 96 ILE A C 1
ATOM 776 O O . ILE A 1 96 ? -6.731 -3.042 -2.813 1.00 98.19 96 ILE A O 1
ATOM 780 N N . GLU A 1 97 ? -8.198 -3.946 -1.364 1.00 98.38 97 GLU A N 1
ATOM 781 C CA . GLU A 1 97 ? -8.731 -4.960 -2.277 1.00 98.38 97 GLU A CA 1
ATOM 782 C C . GLU A 1 97 ? -9.275 -4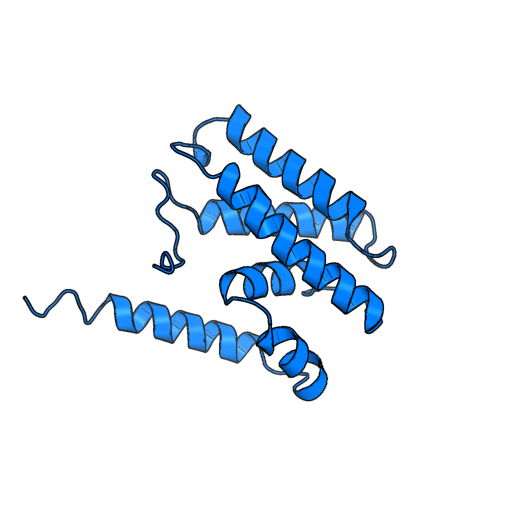.317 -3.564 1.00 98.38 97 GLU A C 1
ATOM 784 O O . GLU A 1 97 ? -8.844 -4.658 -4.660 1.00 98.38 97 GLU A O 1
ATOM 789 N N . GLU A 1 98 ? -10.139 -3.307 -3.446 1.00 98.19 98 GLU A N 1
ATOM 790 C CA . GLU A 1 98 ? -10.742 -2.619 -4.593 1.00 98.19 98 GLU A CA 1
ATOM 791 C C . GLU A 1 98 ? -9.703 -1.956 -5.508 1.00 98.19 98 GLU A C 1
ATOM 793 O O . GLU A 1 98 ? -9.799 -2.076 -6.729 1.00 98.19 98 GLU A O 1
ATOM 798 N N . LEU A 1 99 ? -8.713 -1.250 -4.948 1.00 97.88 99 LEU A N 1
ATOM 799 C CA . LEU A 1 99 ? -7.701 -0.567 -5.761 1.00 97.88 99 LEU A CA 1
ATOM 800 C C . LEU A 1 99 ? -6.714 -1.538 -6.404 1.00 97.88 99 LEU A C 1
ATOM 802 O O . LEU A 1 99 ? -6.294 -1.310 -7.539 1.00 97.88 99 LEU A O 1
ATOM 806 N N . LEU A 1 100 ? -6.334 -2.605 -5.700 1.00 97.56 100 LEU A N 1
ATOM 807 C CA . LEU A 1 100 ? -5.440 -3.610 -6.264 1.00 97.56 100 LEU A CA 1
ATOM 808 C C . LEU A 1 100 ? -6.144 -4.442 -7.342 1.00 97.56 100 LEU A C 1
ATOM 810 O O . LEU A 1 100 ? -5.528 -4.708 -8.366 1.00 97.56 100 LEU A O 1
ATOM 814 N N . ASP A 1 101 ? -7.421 -4.789 -7.168 1.00 97.19 101 ASP A N 1
ATOM 815 C CA . ASP A 1 101 ? -8.199 -5.537 -8.169 1.00 97.19 101 ASP A CA 1
ATOM 816 C C . ASP A 1 101 ? -8.389 -4.724 -9.459 1.00 97.19 101 ASP A C 1
ATOM 818 O O . ASP A 1 101 ? -8.254 -5.243 -10.565 1.00 97.19 101 ASP A O 1
ATOM 822 N N . GLN A 1 102 ? -8.627 -3.415 -9.327 1.00 96.06 102 GLN A N 1
ATOM 823 C CA . GLN A 1 102 ? -8.790 -2.514 -10.471 1.00 96.06 102 GLN A CA 1
ATOM 824 C C . GLN A 1 102 ? -7.473 -2.172 -11.173 1.00 96.06 102 GLN A C 1
ATOM 826 O O . GLN A 1 102 ? -7.478 -1.850 -12.363 1.00 96.06 102 GLN A O 1
ATOM 831 N N . GLY A 1 103 ? -6.368 -2.146 -10.426 1.00 94.12 103 GLY A N 1
ATOM 832 C CA . GLY A 1 103 ? -5.129 -1.522 -10.870 1.00 94.12 103 GLY A CA 1
ATOM 833 C C . GLY A 1 103 ? -3.973 -2.475 -11.152 1.00 94.12 103 GLY A C 1
ATOM 834 O O . GLY A 1 103 ? -3.073 -2.105 -11.907 1.00 94.12 103 GLY A O 1
ATOM 835 N N . LEU A 1 104 ? -3.946 -3.665 -10.542 1.00 95.62 104 LEU A N 1
ATOM 836 C CA . LEU A 1 104 ? -2.848 -4.599 -10.766 1.00 95.62 104 LEU A CA 1
ATOM 837 C C . LEU A 1 104 ? -2.953 -5.259 -12.152 1.00 95.62 104 LEU A C 1
ATOM 839 O O . LEU A 1 104 ? -4.042 -5.653 -12.578 1.00 95.62 104 LEU A O 1
ATOM 843 N N . PRO A 1 105 ? -1.818 -5.433 -12.851 1.00 94.44 105 PRO A N 1
ATOM 844 C CA . PRO A 1 105 ? -1.775 -6.153 -14.115 1.00 94.44 105 PRO A CA 1
ATOM 845 C C . PRO A 1 105 ? -2.262 -7.601 -13.992 1.00 94.44 105 PRO A C 1
ATOM 847 O O . PRO A 1 105 ? -2.149 -8.240 -12.945 1.00 94.44 105 PRO A O 1
ATOM 850 N N . ARG A 1 106 ? -2.710 -8.178 -15.113 1.00 91.50 106 ARG A N 1
ATOM 851 C CA . ARG A 1 106 ? -3.194 -9.574 -15.177 1.00 91.50 106 ARG A CA 1
ATOM 852 C C . ARG A 1 106 ? -2.142 -10.625 -14.815 1.00 91.50 106 ARG A C 1
ATOM 854 O O . ARG A 1 106 ? -2.500 -11.770 -14.558 1.00 91.50 106 ARG A O 1
ATOM 861 N N . SER A 1 107 ? -0.863 -10.258 -14.832 1.00 90.81 107 SER A N 1
ATOM 862 C CA . SER A 1 107 ? 0.244 -11.107 -14.389 1.00 90.81 107 SER A CA 1
ATOM 863 C C . SER A 1 107 ? 0.179 -11.433 -12.887 1.00 90.81 107 SER A C 1
ATOM 865 O O . SER A 1 107 ? 0.755 -12.434 -12.456 1.00 90.81 107 SER A O 1
ATOM 867 N N . TYR A 1 108 ? -0.574 -10.665 -12.090 1.00 93.88 108 TYR A N 1
ATOM 868 C CA . TYR A 1 108 ? -0.864 -10.988 -10.694 1.00 93.88 108 TYR A CA 1
ATOM 869 C C . TYR A 1 108 ? -1.951 -12.059 -10.601 1.00 93.88 108 TYR A C 1
ATOM 871 O O . TYR A 1 108 ? -3.130 -11.821 -10.862 1.00 93.88 108 TYR A O 1
ATOM 879 N N . THR A 1 109 ? -1.552 -13.264 -10.198 1.00 94.44 109 THR A N 1
ATOM 880 C CA . THR A 1 109 ? -2.492 -14.363 -9.957 1.00 94.44 109 THR A CA 1
ATOM 881 C C . THR A 1 109 ? -3.395 -14.059 -8.754 1.00 94.44 109 THR A C 1
ATOM 883 O O . THR A 1 109 ? -3.015 -13.266 -7.889 1.00 94.44 109 THR A O 1
ATOM 886 N N . PRO A 1 110 ? -4.561 -14.721 -8.622 1.00 95.69 110 PRO A N 1
ATOM 887 C CA . PRO A 1 110 ? -5.451 -14.516 -7.477 1.00 95.69 110 PRO A CA 1
ATOM 888 C C . PRO A 1 110 ? -4.783 -14.730 -6.111 1.00 95.69 110 PRO A C 1
ATOM 890 O O . PRO A 1 110 ? -5.120 -14.044 -5.148 1.00 95.69 110 PRO A O 1
ATOM 893 N N . ASP A 1 111 ? -3.837 -15.666 -6.017 1.00 93.56 111 ASP A N 1
ATOM 894 C CA . ASP A 1 111 ? -3.117 -15.937 -4.770 1.00 93.56 111 ASP A CA 1
ATOM 895 C C . ASP A 1 111 ? -2.092 -14.842 -4.470 1.00 93.56 111 ASP A C 1
ATOM 897 O O . ASP A 1 111 ? -2.045 -14.343 -3.345 1.00 93.56 111 ASP A O 1
ATOM 901 N N . LEU A 1 112 ? -1.350 -14.387 -5.485 1.00 93.50 112 LEU A N 1
ATOM 902 C CA . LEU A 1 112 ? -0.413 -13.279 -5.322 1.00 93.50 112 LEU A CA 1
ATOM 903 C C . LEU A 1 112 ? -1.145 -11.974 -4.988 1.00 93.50 112 LEU A C 1
ATOM 905 O O . LEU A 1 112 ? -0.702 -11.224 -4.127 1.00 93.50 112 LEU A O 1
ATOM 909 N N . TYR A 1 113 ? -2.290 -11.717 -5.618 1.00 96.12 113 TYR A N 1
ATOM 910 C CA . TYR A 1 113 ? -3.159 -10.587 -5.293 1.00 96.12 113 TYR A CA 1
ATOM 911 C C . TYR A 1 113 ? -3.556 -10.584 -3.806 1.00 96.12 113 TYR A C 1
ATOM 913 O O . TYR A 1 113 ? -3.403 -9.565 -3.128 1.00 96.12 113 TYR A O 1
ATOM 921 N N . LYS A 1 114 ? -4.002 -11.726 -3.263 1.00 95.88 114 LYS A N 1
ATOM 922 C CA . LYS A 1 114 ? -4.363 -11.855 -1.837 1.00 95.88 114 LYS A CA 1
ATOM 923 C C . LYS A 1 114 ? -3.164 -11.646 -0.914 1.00 95.88 114 LYS A C 1
ATOM 925 O O . LYS A 1 114 ? -3.302 -11.010 0.135 1.00 95.88 114 LYS A O 1
ATOM 930 N N . GLU A 1 115 ? -1.998 -12.158 -1.304 1.00 95.50 115 GLU A N 1
ATOM 931 C CA . GLU A 1 115 ? -0.738 -11.927 -0.594 1.00 95.50 115 GLU A CA 1
ATOM 932 C C . GLU A 1 115 ? -0.407 -10.430 -0.563 1.00 95.50 115 GLU A C 1
ATOM 934 O O . GLU A 1 115 ? -0.136 -9.886 0.506 1.00 95.50 115 GLU A O 1
ATOM 939 N N . LYS A 1 116 ? -0.524 -9.729 -1.700 1.00 95.62 116 LYS A N 1
ATOM 940 C CA . LYS A 1 116 ? -0.279 -8.282 -1.781 1.00 95.62 116 LYS A CA 1
ATOM 941 C C . LYS A 1 116 ? -1.268 -7.477 -0.953 1.00 95.62 116 LYS A C 1
ATOM 943 O O . LYS A 1 116 ? -0.842 -6.576 -0.235 1.00 95.62 116 LYS A O 1
ATOM 948 N N . CYS A 1 117 ? -2.552 -7.829 -0.979 1.00 97.12 117 CYS A N 1
ATOM 949 C CA . CYS A 1 117 ? -3.552 -7.193 -0.122 1.00 97.12 117 CYS A CA 1
ATOM 950 C C . CYS A 1 117 ? -3.178 -7.317 1.362 1.00 97.12 117 CYS A C 1
ATOM 952 O O . CYS A 1 117 ? -3.209 -6.331 2.100 1.00 97.12 117 CYS A O 1
ATOM 954 N N . SER A 1 118 ? -2.781 -8.522 1.783 1.00 94.44 118 SER A N 1
ATOM 955 C CA . SER A 1 118 ? -2.376 -8.803 3.164 1.00 94.44 118 SER A CA 1
ATOM 956 C C . SER A 1 118 ? -1.113 -8.033 3.548 1.00 94.44 118 SER A C 1
ATOM 958 O O . SER A 1 118 ? -1.121 -7.322 4.549 1.00 94.44 118 SER A O 1
ATOM 960 N N . ALA A 1 119 ? -0.070 -8.084 2.717 1.00 94.75 119 ALA A N 1
ATOM 961 C CA . ALA A 1 119 ? 1.210 -7.429 2.978 1.00 94.75 119 ALA A CA 1
ATOM 962 C C . ALA A 1 119 ? 1.088 -5.898 3.043 1.00 94.75 119 ALA A C 1
ATOM 964 O O . ALA A 1 119 ? 1.685 -5.261 3.911 1.00 94.75 119 ALA A O 1
ATOM 965 N N . VAL A 1 120 ? 0.276 -5.295 2.165 1.00 95.94 120 VAL A N 1
ATOM 966 C CA . VAL A 1 120 ? -0.034 -3.862 2.249 1.00 95.94 120 VAL A CA 1
ATOM 967 C C . VAL A 1 120 ? -0.753 -3.571 3.564 1.00 95.94 120 VAL A C 1
ATOM 969 O O . VAL A 1 120 ? -0.329 -2.687 4.305 1.00 95.94 120 VAL A O 1
ATOM 972 N N . PHE A 1 121 ? -1.815 -4.312 3.892 1.00 94.56 121 PHE A N 1
ATOM 973 C CA . PHE A 1 121 ? -2.563 -4.076 5.127 1.00 94.56 121 PHE A CA 1
ATOM 974 C C . PHE A 1 121 ? -1.668 -4.171 6.371 1.00 94.56 121 PHE A C 1
ATOM 976 O O . PHE A 1 121 ? -1.721 -3.287 7.225 1.00 94.56 121 PHE A O 1
ATOM 983 N N . GLU A 1 122 ? -0.832 -5.207 6.457 1.00 92.69 122 GLU A N 1
ATOM 984 C CA . GLU A 1 122 ? 0.127 -5.413 7.546 1.00 92.69 122 GLU A CA 1
ATOM 985 C C . GLU A 1 122 ? 1.117 -4.255 7.651 1.00 92.69 122 GLU A C 1
ATOM 987 O O . GLU A 1 122 ? 1.276 -3.680 8.727 1.00 92.69 122 GLU A O 1
ATOM 992 N N . HIS A 1 123 ? 1.713 -3.837 6.531 1.00 93.00 123 HIS A N 1
ATOM 993 C CA . HIS A 1 123 ? 2.636 -2.708 6.518 1.00 93.00 123 HIS A CA 1
ATOM 994 C C . HIS A 1 123 ? 1.995 -1.434 7.082 1.00 93.00 123 HIS A C 1
ATOM 996 O O . HIS A 1 123 ? 2.591 -0.768 7.931 1.00 93.00 123 HIS A O 1
ATOM 1002 N N . PHE A 1 124 ? 0.773 -1.105 6.657 1.00 90.62 124 PHE A N 1
ATOM 1003 C CA . PHE A 1 124 ? 0.068 0.071 7.164 1.00 90.62 124 PHE A CA 1
ATOM 1004 C C . PHE A 1 124 ? -0.338 -0.083 8.634 1.00 90.62 124 PHE A C 1
ATOM 1006 O O . PHE A 1 124 ? -0.250 0.884 9.389 1.00 90.62 124 PHE A O 1
ATOM 1013 N N . TYR A 1 125 ? -0.733 -1.283 9.064 1.00 88.19 125 TYR A N 1
ATOM 1014 C CA . TYR A 1 125 ? -1.078 -1.568 10.457 1.00 88.19 125 TYR A CA 1
ATOM 1015 C C . TYR A 1 125 ? 0.100 -1.347 11.414 1.00 88.19 125 TYR A C 1
ATOM 1017 O O . TYR A 1 125 ? -0.082 -0.746 12.478 1.00 88.19 125 TYR A O 1
ATOM 1025 N N . GLU A 1 126 ? 1.301 -1.758 11.011 1.00 86.94 126 GLU A N 1
ATOM 1026 C CA . GLU A 1 126 ? 2.531 -1.582 11.790 1.00 86.94 126 GLU A CA 1
ATOM 1027 C C . GLU A 1 126 ? 3.083 -0.148 11.704 1.00 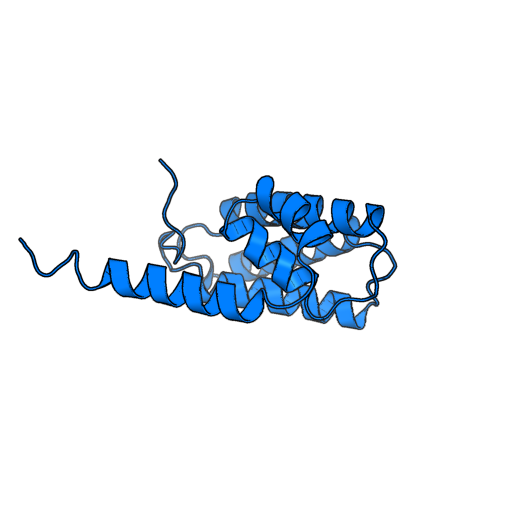86.94 126 GLU A C 1
ATOM 1029 O O . GLU A 1 126 ? 3.500 0.424 12.711 1.00 86.94 126 GLU A O 1
ATOM 1034 N N . SER A 1 127 ? 3.037 0.466 10.518 1.00 84.38 127 SER A N 1
ATOM 1035 C CA . SER A 1 127 ? 3.701 1.751 10.239 1.00 84.38 127 SER A CA 1
ATOM 1036 C C . SER A 1 127 ? 2.887 2.978 10.659 1.00 84.38 127 SER A C 1
ATOM 1038 O O . SER A 1 127 ? 3.465 4.040 10.896 1.00 84.38 127 SER A O 1
ATOM 1040 N N . TYR A 1 128 ? 1.557 2.850 10.765 1.00 81.12 128 TYR A N 1
ATOM 1041 C CA . TYR A 1 128 ? 0.653 3.951 11.107 1.00 81.12 128 TYR A CA 1
ATOM 1042 C C . TYR A 1 128 ? 0.014 3.744 12.479 1.00 81.12 128 TYR A C 1
ATOM 1044 O O . TYR A 1 128 ? -0.980 3.037 12.656 1.00 81.12 128 TYR A O 1
ATOM 1052 N N . GLY A 1 129 ? 0.615 4.440 13.437 1.00 69.19 129 GLY A N 1
ATOM 1053 C CA . GLY A 1 129 ? 0.236 4.642 14.822 1.00 69.19 129 GLY A CA 1
ATOM 1054 C C . GLY A 1 129 ? -1.193 5.139 15.061 1.00 69.19 129 GLY A C 1
ATOM 1055 O O . GLY A 1 129 ? -1.854 5.715 14.194 1.00 69.19 129 GLY A O 1
ATOM 1056 N N . ASP A 1 130 ? -1.648 5.023 16.308 1.00 62.41 130 ASP A N 1
ATOM 1057 C CA . ASP A 1 130 ? -2.873 5.684 16.747 1.00 62.41 130 ASP A CA 1
ATOM 1058 C C . ASP A 1 130 ? -2.588 7.175 16.947 1.00 62.41 130 ASP A C 1
ATOM 1060 O O . ASP A 1 130 ? -1.555 7.540 17.506 1.00 62.41 130 ASP A O 1
ATOM 1064 N N . ARG A 1 131 ? -3.521 8.035 16.509 1.00 56.00 131 ARG A N 1
ATOM 1065 C CA . ARG A 1 131 ? -3.410 9.514 16.440 1.00 56.00 131 ARG A CA 1
ATOM 1066 C C . ARG A 1 131 ? -2.656 10.079 15.226 1.00 56.00 131 ARG A C 1
ATOM 1068 O O . ARG A 1 131 ? -2.240 11.231 15.270 1.00 56.00 131 ARG A O 1
ATOM 1075 N N . GLY A 1 132 ? -2.509 9.310 14.146 1.00 56.78 132 GLY A N 1
ATOM 1076 C CA . GLY A 1 132 ? -1.850 9.787 12.921 1.00 56.78 132 GLY A CA 1
ATOM 1077 C C . GLY A 1 132 ? -0.324 9.861 13.032 1.00 56.78 132 GLY A C 1
ATOM 1078 O O . GLY A 1 132 ? 0.323 10.447 12.170 1.00 56.78 132 GLY A O 1
ATO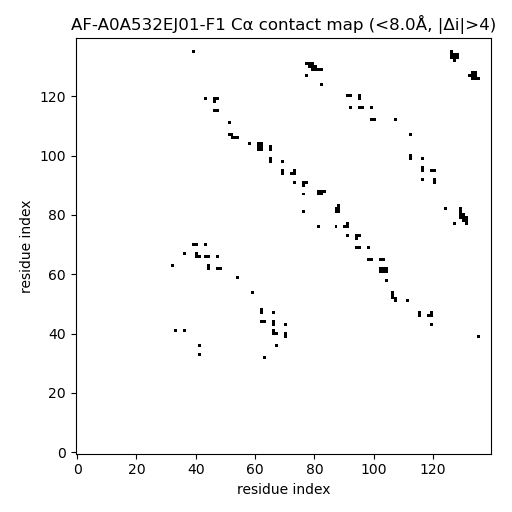M 1079 N N . ALA A 1 133 ? 0.253 9.269 14.084 1.00 60.59 133 ALA A N 1
ATOM 1080 C CA . ALA A 1 133 ? 1.690 9.064 14.183 1.00 60.59 133 ALA A CA 1
ATOM 1081 C C . ALA A 1 133 ? 2.100 8.024 13.135 1.00 60.59 133 ALA A C 1
ATOM 1083 O O . ALA A 1 133 ? 1.642 6.892 13.189 1.00 60.59 133 ALA A O 1
ATOM 1084 N N . SER A 1 134 ? 2.929 8.403 12.176 1.00 71.25 134 SER A N 1
ATOM 1085 C CA . SER A 1 134 ? 3.494 7.495 11.179 1.00 71.25 134 SER A CA 1
ATOM 1086 C C . SER A 1 134 ? 4.993 7.362 11.432 1.00 71.25 134 SER A C 1
ATOM 1088 O O . SER A 1 134 ? 5.606 8.301 11.941 1.00 71.25 134 SER A O 1
ATOM 1090 N N . ILE A 1 135 ? 5.598 6.228 11.065 1.00 74.31 135 ILE A N 1
ATOM 1091 C CA . ILE A 1 135 ? 7.069 6.124 10.983 1.00 74.31 135 ILE A CA 1
ATOM 1092 C C . ILE A 1 135 ? 7.647 7.054 9.904 1.00 74.31 135 ILE A C 1
ATOM 1094 O O . ILE A 1 135 ? 8.848 7.296 9.871 1.00 74.31 135 ILE A O 1
ATOM 1098 N N . TYR A 1 136 ? 6.788 7.581 9.030 1.00 75.50 136 TYR A N 1
ATOM 1099 C CA . TYR A 1 136 ? 7.145 8.523 7.986 1.00 75.50 136 TYR A CA 1
ATOM 1100 C C . TYR A 1 136 ? 6.947 9.973 8.460 1.00 75.50 136 TYR A C 1
ATOM 1102 O O . TYR A 1 136 ? 5.876 10.311 8.979 1.00 75.50 136 TYR A O 1
ATOM 1110 N N . PRO A 1 137 ? 7.937 10.863 8.271 1.00 66.25 137 PRO A N 1
ATOM 1111 C CA . PRO A 1 137 ? 7.794 12.270 8.620 1.00 66.25 137 PRO A CA 1
ATOM 1112 C C . PRO A 1 137 ? 6.726 12.945 7.744 1.00 66.25 137 PRO A C 1
ATOM 1114 O O . PRO A 1 137 ? 6.699 12.774 6.525 1.00 66.25 137 PRO A O 1
ATOM 1117 N N . THR A 1 138 ? 5.855 13.761 8.346 1.00 58.03 138 THR A N 1
ATOM 111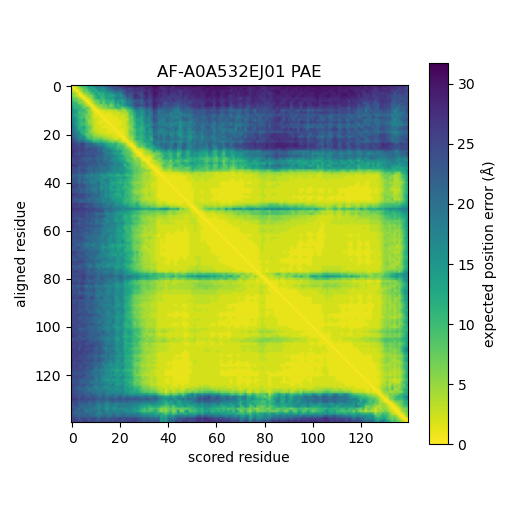8 C CA . THR A 1 138 ? 4.978 14.671 7.592 1.00 58.03 138 THR A CA 1
ATOM 1119 C C . THR A 1 138 ? 5.843 15.666 6.825 1.00 58.03 138 THR A C 1
ATOM 1121 O O . THR A 1 138 ? 6.505 16.500 7.441 1.00 58.03 138 THR A O 1
ATOM 1124 N N . MET A 1 139 ? 5.855 15.576 5.492 1.00 51.59 139 MET A N 1
ATOM 1125 C CA . MET A 1 139 ? 6.437 16.624 4.653 1.00 51.59 139 MET A CA 1
ATOM 1126 C C . MET A 1 139 ? 5.582 17.888 4.813 1.00 51.59 139 MET A C 1
ATOM 1128 O O . MET A 1 139 ? 4.417 17.891 4.413 1.00 51.59 139 MET A O 1
ATOM 1132 N N . SER A 1 140 ? 6.154 18.905 5.462 1.00 35.41 140 SER A N 1
ATOM 1133 C CA . SER A 1 140 ? 5.622 20.273 5.522 1.00 35.41 140 SER A CA 1
ATOM 1134 C C . SER A 1 140 ? 5.670 20.961 4.164 1.00 35.41 140 SER A C 1
ATOM 1136 O O . SE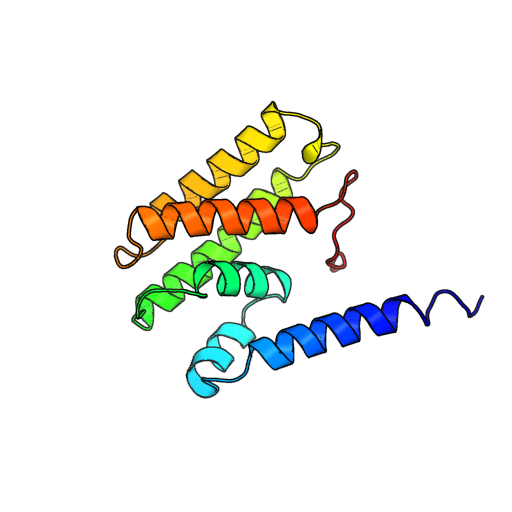R A 1 140 ? 6.639 20.703 3.413 1.00 35.41 140 SER A O 1
#

Solvent-accessible surface area (backbone atoms only — not comparable to full-atom values): 8167 Å² total; per-residue (Å²): 143,71,80,72,70,61,62,57,57,50,52,58,49,50,52,50,48,55,48,55,66,73,60,75,86,58,75,71,74,48,47,68,58,53,80,79,44,54,76,69,35,42,51,47,33,45,52,62,55,55,84,53,66,92,65,53,75,66,48,49,52,39,41,50,51,37,20,48,54,48,54,58,54,47,64,73,55,54,44,77,47,24,85,78,36,67,67,45,47,49,52,50,50,50,53,44,47,56,49,47,69,75,38,50,52,85,74,57,45,78,67,55,46,52,49,38,42,49,54,52,51,50,50,50,62,73,43,46,45,76,73,61,45,47,82,61,82,82,84,126

Mean predicted aligned error: 10.33 Å

pLDDT: mean 79.28, std 18.54, range [35.41, 98.38]

Foldseek 3Di:
DPPPVPVLVVVVVVVVVVVVVVPPDDPPLVVVLVVPADPQLVVLLCLLVVPFFDDDSVLSVLSSVLSVVLVVVLLVLLAAPLLVDPVSLVVNLVSLLVSCVVGHDPSQDPVNSVSSSVSVSVCCSVQADHHRDGPDDPDD

Secondary structure (DSSP, 8-state):
--SSHHHHHHHHHHHHHHHHHHT-S-HHHHHHHHTTS-HHHHHHHHHHHSS-----HHHHHHHHHHHHHHHHHHHHH--TTTTT-HHHHHHHHHHHHHHHHHHS-TTS-HHHHHHHHHHHHHHHHHHB-TTS-BSS----

Nearest PDB structures (foldseek):
  7aor-assembly1_u  TM=5.073E-01  e=2.918E-01  Trypanosoma cruzi strain CL Brener
  6hiv-assembly1_Ck  TM=4.909E-01  e=1.210E+00  Trypanosoma brucei brucei

Radius of gyration: 16.17 Å; Cα contacts (8 Å, |Δi|>4): 90; chains: 1; bounding box: 36×36×44 Å